Protein AF-A0A923E1X0-F1 (afdb_monomer)

pLDDT: mean 88.67, std 15.96, range [41.25, 98.69]

Nearest PDB structures (foldseek):
  1swg-assembly3_D  TM=3.784E-01  e=3.548E+00  Streptomyces avidinii
  4uv2-assembly2_P  TM=3.793E-01  e=5.140E+00  Escherichia coli str. K-12 substr. MC4100
  1mm5-assembly1_A  TM=3.304E-01  e=9.200E+00  Escherichia coli

Sequence (147 aa):
MKKITLTLVGLLFSLGFAFAQNDVISIDLKGTKYTVSKKIPKEIIGEYLYEKKGEPKVVLNADGTGSFQPHMVPPISIKYWIDCDAKGVIRKTEGINGRYQYTLLIQYLDGKNGNYPVNSYDLMGVTVITDEGWAVIYGERYKALNK

Foldseek 3Di:
DDDDDDDDDDDDPPPPPPPPPPQWDWDDAPNDTFTWGLQDDPQPAAKWAFQVPHPPIWGAHSRQWIWGDDPPRPIWIKGKTWGDDPNRHGDWADDPPRKIKIKMKMATCDDPPNPRDHRHIDIWIWIDPPVVQWTDTPNGTTDGGDD

Solvent-accessible surface area (backbone atoms only — not comparable to full-atom values): 8546 Å² total; per-residue (Å²): 142,84,85,84,84,85,80,83,80,83,80,84,81,76,79,73,76,75,73,72,73,74,58,53,48,76,47,77,54,96,88,44,78,43,39,27,23,57,82,61,63,72,80,71,46,45,63,19,18,25,80,71,74,38,78,46,35,37,36,37,44,78,86,28,39,36,30,48,28,52,82,100,45,76,72,30,43,29,39,41,32,35,36,23,47,100,86,54,52,70,52,67,51,80,55,72,84,74,18,34,30,40,46,29,45,35,30,29,69,41,59,63,90,74,84,40,46,56,76,40,70,50,80,45,54,39,38,36,36,61,83,79,37,34,32,32,36,89,87,46,19,36,24,76,46,88,128

Structure (mmCIF, N/CA/C/O backbone):
data_AF-A0A923E1X0-F1
#
_entry.id   AF-A0A923E1X0-F1
#
loop_
_atom_site.group_PDB
_atom_site.id
_atom_site.type_symbol
_atom_site.label_atom_id
_atom_site.label_alt_id
_atom_site.label_comp_id
_atom_site.label_asym_id
_atom_site.label_entity_id
_atom_site.label_seq_id
_atom_site.pdbx_PDB_ins_code
_atom_site.Cartn_x
_atom_site.Cartn_y
_atom_site.Cartn_z
_atom_site.occupancy
_atom_site.B_iso_or_equiv
_atom_site.auth_seq_id
_atom_site.auth_comp_id
_atom_site.auth_asym_id
_atom_site.auth_atom_id
_atom_site.pdbx_PDB_model_num
ATOM 1 N N . MET A 1 1 ? 25.859 -44.991 58.698 1.00 45.12 1 MET A N 1
ATOM 2 C CA . MET A 1 1 ? 26.146 -44.441 57.353 1.00 45.12 1 MET A CA 1
ATOM 3 C C . MET A 1 1 ? 24.839 -44.265 56.603 1.00 45.12 1 MET A C 1
ATOM 5 O O . MET A 1 1 ? 24.140 -45.255 56.451 1.00 45.12 1 MET A O 1
ATOM 9 N N . LYS A 1 2 ? 24.517 -43.040 56.175 1.00 41.25 2 LYS A N 1
ATOM 10 C CA . LYS A 1 2 ? 23.736 -42.705 54.966 1.00 41.25 2 LYS A CA 1
ATOM 11 C C . LYS A 1 2 ? 23.645 -41.177 54.905 1.00 41.25 2 LYS A C 1
ATOM 13 O O . LYS A 1 2 ? 22.925 -40.564 55.681 1.00 41.25 2 LYS A O 1
ATOM 18 N N . LYS A 1 3 ? 24.472 -40.570 54.052 1.00 46.22 3 LYS A N 1
ATOM 19 C CA . LYS A 1 3 ? 24.396 -39.142 53.730 1.00 46.22 3 LYS A CA 1
ATOM 20 C C . LYS A 1 3 ? 23.314 -38.997 52.662 1.00 46.22 3 LYS A C 1
ATOM 22 O O . LYS A 1 3 ? 23.421 -39.633 51.618 1.00 46.22 3 LYS A O 1
ATOM 27 N N . ILE A 1 4 ? 22.271 -38.223 52.942 1.00 54.34 4 ILE A N 1
ATOM 28 C CA . ILE A 1 4 ? 21.284 -37.827 51.935 1.00 54.34 4 ILE A CA 1
ATOM 29 C C . ILE A 1 4 ? 21.823 -36.544 51.312 1.00 54.34 4 ILE A C 1
ATOM 31 O O . ILE A 1 4 ? 21.800 -35.484 51.930 1.00 54.34 4 ILE A O 1
ATOM 35 N N . THR A 1 5 ? 22.390 -36.666 50.118 1.00 55.62 5 THR A N 1
ATOM 36 C CA . THR A 1 5 ? 22.821 -35.522 49.316 1.00 55.62 5 THR A CA 1
ATOM 37 C C . THR A 1 5 ? 21.584 -34.967 48.616 1.00 55.62 5 THR A C 1
ATOM 39 O O . THR A 1 5 ? 21.047 -35.615 47.721 1.00 55.62 5 THR A O 1
ATOM 42 N N . LEU A 1 6 ? 21.102 -33.799 49.042 1.00 50.78 6 LEU A N 1
ATOM 43 C CA . LEU A 1 6 ? 20.024 -33.088 48.358 1.00 50.78 6 LEU A CA 1
ATOM 44 C C . LEU A 1 6 ? 20.655 -32.093 47.374 1.00 50.78 6 LEU A C 1
ATOM 46 O O . LEU A 1 6 ? 21.119 -31.025 47.767 1.00 50.78 6 LEU A O 1
ATOM 50 N N . THR A 1 7 ? 20.721 -32.459 46.097 1.00 55.84 7 THR A N 1
ATOM 51 C CA . THR A 1 7 ? 21.104 -31.543 45.016 1.00 55.84 7 THR A CA 1
ATOM 52 C C . THR A 1 7 ? 19.824 -30.963 44.425 1.00 55.84 7 THR A C 1
ATOM 54 O O . THR A 1 7 ? 19.129 -31.652 43.682 1.00 55.84 7 THR A O 1
ATOM 57 N N . LEU A 1 8 ? 19.483 -29.716 44.763 1.00 52.47 8 LEU A N 1
ATOM 58 C CA . LEU A 1 8 ? 18.392 -29.004 44.097 1.00 52.47 8 LEU A CA 1
ATOM 59 C C . LEU A 1 8 ? 18.962 -28.246 42.892 1.00 52.47 8 LEU A C 1
ATOM 61 O O . LEU A 1 8 ? 19.699 -27.272 43.032 1.00 52.47 8 LEU A O 1
ATOM 65 N N . VAL A 1 9 ? 18.644 -28.769 41.710 1.00 57.62 9 VAL A N 1
ATOM 66 C CA . VAL A 1 9 ? 18.931 -28.193 40.395 1.00 57.62 9 VAL A CA 1
ATOM 67 C C . VAL A 1 9 ? 18.147 -26.891 40.231 1.00 57.62 9 VAL A C 1
ATOM 69 O O . VAL A 1 9 ? 16.965 -26.818 40.564 1.00 57.62 9 VAL A O 1
ATOM 72 N N . GLY A 1 10 ? 18.834 -25.858 39.743 1.00 61.22 10 GLY A N 1
ATOM 73 C CA . GLY A 1 10 ? 18.289 -24.523 39.545 1.00 61.22 10 GLY A CA 1
ATOM 74 C C . GLY A 1 10 ? 17.245 -24.441 38.433 1.00 61.22 10 GLY A C 1
ATOM 75 O O . GLY A 1 10 ? 17.301 -25.161 37.439 1.00 61.22 10 GLY A O 1
ATOM 76 N N . LEU A 1 11 ? 16.332 -23.485 38.586 1.00 52.72 11 LEU A N 1
ATOM 77 C CA . LEU A 1 11 ? 15.470 -23.011 37.513 1.00 52.72 11 LEU A CA 1
ATOM 78 C C . LEU A 1 11 ? 15.538 -21.480 37.496 1.00 52.72 11 LEU A C 1
ATOM 80 O O . LEU A 1 11 ? 14.732 -20.783 38.107 1.00 52.72 11 LEU A O 1
ATOM 84 N N . LEU A 1 12 ? 16.569 -20.954 36.834 1.00 55.47 12 LEU A N 1
ATOM 85 C CA . LEU A 1 12 ? 16.606 -19.553 36.429 1.00 55.47 12 LEU A C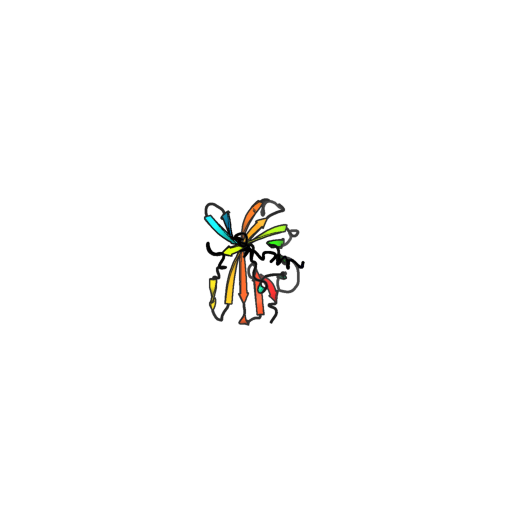A 1
ATOM 86 C C . LEU A 1 12 ? 15.552 -19.378 35.332 1.00 55.47 12 LEU A C 1
ATOM 88 O O . LEU A 1 12 ? 15.784 -19.730 34.178 1.00 55.47 12 LEU A O 1
ATOM 92 N N . PHE A 1 13 ? 14.383 -18.859 35.704 1.00 58.91 13 PHE A N 1
ATOM 93 C CA . PHE A 1 13 ? 13.418 -18.306 34.759 1.00 58.91 13 PHE A CA 1
ATOM 94 C C . PHE A 1 13 ? 14.046 -17.065 34.113 1.00 58.91 13 PHE A C 1
ATOM 96 O O . PHE A 1 13 ? 13.896 -15.942 34.593 1.00 58.91 13 PHE A O 1
ATOM 103 N N . SER A 1 14 ? 14.778 -17.253 33.018 1.00 58.16 14 SER A N 1
ATOM 104 C CA . SER A 1 14 ? 15.043 -16.167 32.085 1.00 58.16 14 SER A CA 1
ATOM 105 C C . SER A 1 14 ? 13.727 -15.846 31.379 1.00 58.16 14 SER A C 1
ATOM 107 O O . SER A 1 14 ? 13.356 -16.464 30.383 1.00 58.16 14 SER A O 1
ATOM 109 N N . LEU A 1 15 ? 12.993 -14.867 31.914 1.00 57.22 15 LEU A N 1
ATOM 110 C CA . LEU A 1 15 ? 11.982 -14.136 31.157 1.00 57.22 15 LEU A CA 1
ATOM 111 C C . LEU A 1 15 ? 12.710 -13.411 30.021 1.00 57.22 15 LEU A C 1
ATOM 113 O O . LEU A 1 15 ? 13.118 -12.258 30.144 1.00 57.22 15 LEU A O 1
ATOM 117 N N . GLY A 1 16 ? 12.931 -14.127 28.921 1.00 55.91 16 GLY A N 1
ATOM 118 C CA . GLY A 1 16 ? 13.308 -13.530 27.657 1.00 55.91 16 GLY A CA 1
ATOM 119 C C . GLY A 1 16 ? 12.136 -12.686 27.189 1.00 55.91 16 GLY A C 1
ATOM 120 O O . GLY A 1 16 ? 11.245 -13.185 26.507 1.00 55.91 16 GLY A O 1
ATOM 121 N N . PHE A 1 17 ? 12.117 -11.407 27.563 1.00 52.69 17 PHE A N 1
ATOM 122 C CA . PHE A 1 17 ? 11.366 -10.423 26.804 1.00 52.69 17 PHE A CA 1
ATOM 123 C C . PHE A 1 17 ? 12.003 -10.407 25.418 1.00 52.69 17 PHE A C 1
ATOM 125 O O . PHE A 1 17 ? 13.04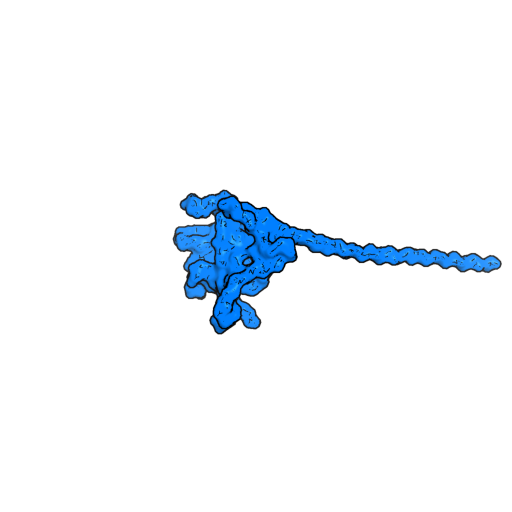1 -9.784 25.199 1.00 52.69 17 PHE A O 1
ATOM 132 N N . ALA A 1 18 ? 11.418 -11.165 24.492 1.00 51.59 18 ALA A N 1
ATOM 133 C CA . ALA A 1 18 ? 11.655 -10.955 23.083 1.00 51.59 18 ALA A CA 1
ATOM 134 C C . ALA A 1 18 ? 11.193 -9.522 22.812 1.00 51.59 18 ALA A C 1
ATOM 136 O O . ALA A 1 18 ? 9.998 -9.257 22.685 1.00 51.59 18 ALA A O 1
ATOM 137 N N . PHE A 1 19 ? 12.134 -8.579 22.813 1.00 46.19 19 PHE A N 1
ATOM 138 C CA . PHE A 1 19 ? 11.913 -7.280 22.211 1.00 46.19 19 PHE A CA 1
ATOM 139 C C . PHE A 1 19 ? 11.560 -7.585 20.763 1.00 46.19 19 PHE A C 1
ATOM 141 O O . PHE A 1 19 ? 12.435 -7.936 19.972 1.00 46.19 19 PHE A O 1
ATOM 148 N N . ALA A 1 20 ? 10.262 -7.560 20.449 1.00 51.12 20 ALA A N 1
ATOM 149 C CA . ALA A 1 20 ? 9.799 -7.591 19.079 1.00 51.12 20 ALA A CA 1
ATOM 150 C C . ALA A 1 20 ? 10.612 -6.524 18.350 1.00 51.12 20 ALA A C 1
ATOM 152 O O . ALA A 1 20 ? 10.575 -5.350 18.729 1.00 51.12 20 ALA A O 1
ATOM 153 N N . GLN A 1 21 ? 11.426 -6.965 17.392 1.00 55.47 21 GLN A N 1
ATOM 154 C CA . GLN A 1 21 ? 12.196 -6.088 16.531 1.00 55.47 21 GLN A CA 1
ATOM 155 C C . GLN A 1 21 ? 11.227 -5.013 16.048 1.00 55.47 21 GLN A C 1
ATOM 157 O O . GLN A 1 21 ? 10.157 -5.346 15.542 1.00 55.47 21 GLN A O 1
ATOM 162 N N . ASN A 1 22 ? 11.520 -3.742 16.337 1.00 61.25 22 ASN A N 1
ATOM 163 C CA . ASN A 1 22 ? 10.622 -2.656 15.970 1.00 61.25 22 ASN A CA 1
ATOM 164 C C . ASN A 1 22 ? 10.440 -2.717 14.449 1.00 61.25 22 ASN A C 1
ATOM 166 O O . ASN A 1 22 ? 11.309 -2.279 13.702 1.00 61.25 22 ASN A O 1
ATOM 170 N N . ASP A 1 23 ? 9.307 -3.256 13.992 1.00 81.44 23 ASP A N 1
ATOM 171 C CA . ASP A 1 23 ? 8.922 -3.327 12.577 1.00 81.44 23 ASP A CA 1
ATOM 172 C C . ASP A 1 23 ? 8.639 -1.935 11.992 1.00 81.44 23 ASP A C 1
ATOM 174 O O . ASP A 1 23 ? 8.045 -1.835 10.923 1.00 81.44 23 ASP A O 1
ATOM 178 N N . VAL A 1 24 ? 8.990 -0.872 12.720 1.00 94.12 24 VAL A N 1
ATOM 179 C CA . VAL A 1 24 ? 8.778 0.532 12.398 1.00 94.12 24 VAL A CA 1
ATOM 180 C C . VAL A 1 24 ? 10.087 1.107 11.883 1.00 94.12 24 VAL A C 1
ATOM 182 O O . VAL A 1 24 ? 11.094 1.122 12.591 1.00 94.12 24 VAL A O 1
ATOM 185 N N . ILE A 1 25 ? 10.064 1.597 10.650 1.00 95.25 25 ILE A N 1
ATOM 186 C CA . ILE 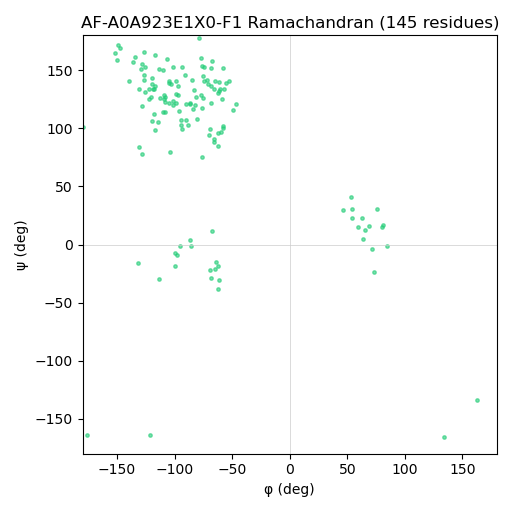A 1 25 ? 11.203 2.245 9.999 1.00 95.25 25 ILE A CA 1
ATOM 187 C C . ILE A 1 25 ? 10.794 3.618 9.469 1.00 95.25 25 ILE A C 1
ATOM 189 O O . ILE A 1 25 ? 9.610 3.931 9.359 1.00 95.25 25 ILE A O 1
ATOM 193 N N . SER A 1 26 ? 11.783 4.440 9.124 1.00 95.56 26 SER A N 1
ATOM 194 C CA . SER A 1 26 ? 11.570 5.725 8.460 1.00 95.56 26 SER A CA 1
ATOM 195 C C . SER A 1 26 ? 12.054 5.634 7.016 1.00 95.56 26 SER A C 1
ATOM 197 O O . SER A 1 26 ? 13.199 5.251 6.786 1.00 95.56 26 SER A O 1
ATOM 199 N N . ILE A 1 27 ? 11.215 6.028 6.060 1.00 95.19 27 ILE A N 1
ATOM 200 C CA . ILE A 1 27 ? 11.574 6.136 4.639 1.00 95.19 27 ILE A CA 1
ATOM 201 C C . ILE A 1 27 ? 11.408 7.591 4.197 1.00 95.19 27 ILE A C 1
ATOM 203 O O . ILE A 1 27 ? 10.409 8.229 4.522 1.00 95.19 27 ILE A O 1
ATOM 207 N N . ASP A 1 28 ? 12.400 8.124 3.485 1.00 93.69 28 ASP A N 1
ATOM 208 C CA . ASP A 1 28 ? 12.316 9.450 2.870 1.00 93.69 28 ASP A CA 1
ATOM 209 C C . ASP A 1 28 ? 11.677 9.342 1.484 1.00 93.69 28 ASP A C 1
ATOM 211 O O . ASP A 1 28 ? 12.168 8.620 0.613 1.00 93.69 28 ASP A O 1
ATOM 215 N N . LEU A 1 29 ? 10.576 10.062 1.290 1.00 92.31 29 LEU A N 1
ATOM 216 C CA . LEU A 1 29 ? 9.935 10.246 -0.000 1.00 92.31 29 LEU A CA 1
ATOM 217 C C . LEU A 1 29 ? 9.933 11.739 -0.320 1.00 92.31 29 LEU A C 1
ATOM 219 O O . LEU A 1 29 ? 9.153 12.506 0.245 1.00 92.31 29 LEU A O 1
ATOM 223 N N . LYS A 1 30 ? 10.796 12.141 -1.258 1.00 88.44 30 LYS A N 1
ATOM 224 C CA . LYS A 1 30 ? 10.874 13.517 -1.779 1.00 88.44 30 LYS A CA 1
ATOM 225 C C . LYS A 1 30 ? 11.022 14.565 -0.656 1.00 88.44 30 LYS A C 1
ATOM 227 O O . LYS A 1 30 ? 10.390 15.617 -0.706 1.00 88.44 30 LYS A O 1
ATOM 232 N N . GLY A 1 31 ? 11.830 14.271 0.366 1.00 90.19 31 GLY A N 1
ATOM 233 C CA . GLY A 1 31 ? 12.081 15.159 1.507 1.00 90.19 31 GLY A CA 1
ATOM 234 C C . GLY A 1 31 ? 11.052 15.066 2.637 1.00 90.19 31 GLY A C 1
ATOM 235 O O . GLY A 1 31 ? 11.198 15.746 3.652 1.00 90.19 31 GLY A O 1
ATOM 236 N N . THR A 1 32 ? 10.023 14.225 2.498 1.00 92.88 32 THR A N 1
ATOM 237 C CA . THR A 1 32 ? 9.082 13.913 3.580 1.00 92.88 32 THR A CA 1
ATOM 238 C C . THR A 1 32 ? 9.435 12.563 4.191 1.00 92.88 32 THR A C 1
ATOM 240 O O . THR A 1 32 ? 9.482 11.548 3.496 1.00 92.88 32 THR A O 1
ATOM 243 N N . LYS A 1 33 ? 9.665 12.533 5.507 1.00 94.94 33 LYS A N 1
ATOM 244 C CA . LYS A 1 33 ? 9.919 11.290 6.246 1.00 94.94 33 LYS A CA 1
ATOM 245 C C . LYS A 1 33 ? 8.60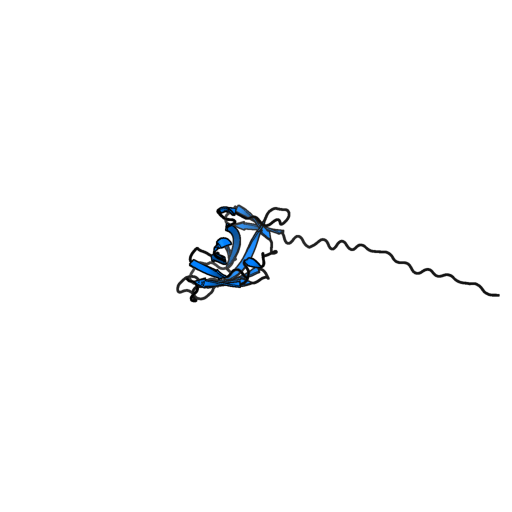9 10.615 6.630 1.00 94.94 33 LYS A C 1
ATOM 247 O O . LYS A 1 33 ? 7.859 11.137 7.452 1.00 94.94 33 LYS A O 1
ATOM 252 N N . TYR A 1 34 ? 8.384 9.425 6.094 1.00 95.81 34 TYR A N 1
ATOM 253 C CA . TYR A 1 34 ? 7.271 8.556 6.454 1.00 95.81 34 TYR A CA 1
ATOM 254 C C . TYR A 1 34 ? 7.727 7.526 7.478 1.00 95.81 34 TYR A C 1
ATOM 256 O O . TYR A 1 34 ? 8.726 6.837 7.276 1.00 95.81 34 TYR A O 1
ATOM 264 N N . THR A 1 35 ? 6.986 7.418 8.577 1.00 97.50 35 THR A N 1
ATOM 265 C CA . THR A 1 35 ? 7.137 6.327 9.544 1.00 97.50 35 THR A CA 1
ATOM 266 C C . THR A 1 35 ? 6.215 5.197 9.120 1.00 97.50 35 THR A C 1
ATOM 268 O O . THR A 1 35 ? 5.014 5.403 8.976 1.00 97.50 35 THR A O 1
ATOM 271 N N . VAL A 1 36 ? 6.778 4.025 8.858 1.00 97.62 36 VAL A N 1
ATOM 272 C CA . VAL A 1 36 ? 6.045 2.925 8.229 1.00 97.62 36 VAL A CA 1
ATOM 273 C C . VAL A 1 36 ? 6.340 1.597 8.903 1.00 97.62 36 VAL A C 1
ATOM 275 O O . VAL A 1 36 ? 7.400 1.424 9.508 1.00 97.62 36 VAL A O 1
ATOM 278 N N . SER A 1 37 ? 5.426 0.640 8.751 1.00 96.69 37 SER A N 1
ATOM 279 C CA . SER A 1 37 ? 5.567 -0.708 9.285 1.00 96.69 37 SER A CA 1
ATOM 280 C C . SER A 1 37 ? 5.345 -1.812 8.256 1.00 96.69 37 SER A C 1
ATOM 282 O O . SER A 1 37 ? 4.644 -1.633 7.263 1.00 96.69 37 SER A O 1
ATOM 284 N N . LYS A 1 38 ? 5.929 -2.987 8.516 1.00 94.50 38 LYS A N 1
ATOM 285 C CA . LYS A 1 38 ? 5.627 -4.239 7.798 1.00 94.50 38 LYS A CA 1
ATOM 286 C C . LYS A 1 38 ? 4.432 -5.007 8.374 1.00 94.50 38 LYS A C 1
ATOM 288 O O . LYS A 1 38 ? 4.073 -6.057 7.852 1.00 94.50 38 LYS A O 1
ATOM 293 N N . LYS A 1 39 ? 3.805 -4.513 9.445 1.00 94.12 39 LYS A N 1
ATOM 294 C CA . LYS A 1 39 ? 2.608 -5.123 10.045 1.00 94.12 39 LYS A CA 1
ATOM 295 C C . LYS A 1 39 ? 1.372 -4.821 9.195 1.00 94.12 39 LYS A C 1
ATOM 297 O O . LYS A 1 39 ? 0.580 -3.948 9.536 1.00 94.12 39 LYS A O 1
ATOM 302 N N . ILE A 1 40 ? 1.231 -5.508 8.062 1.00 95.88 40 ILE A N 1
ATOM 303 C CA . ILE A 1 40 ? 0.154 -5.235 7.107 1.00 95.88 40 ILE A CA 1
ATOM 304 C C . ILE A 1 40 ? -1.182 -5.825 7.606 1.00 95.88 40 ILE A C 1
ATOM 306 O O . ILE A 1 40 ? -1.234 -7.015 7.934 1.00 95.88 40 ILE A O 1
ATOM 310 N N . PRO A 1 41 ? -2.274 -5.039 7.650 1.00 96.06 41 PRO A N 1
ATOM 311 C CA . PRO A 1 41 ? -3.598 -5.538 8.001 1.00 96.06 41 PRO A CA 1
ATOM 312 C C . PRO A 1 41 ? -4.078 -6.611 7.018 1.00 96.06 41 PRO A C 1
ATOM 314 O O . PRO A 1 41 ? -4.017 -6.437 5.799 1.00 96.06 41 PRO A O 1
ATOM 317 N N . LYS A 1 42 ? -4.574 -7.737 7.539 1.00 96.19 42 LYS A N 1
ATOM 318 C CA . LYS A 1 42 ? -4.984 -8.890 6.717 1.00 96.19 42 LYS A CA 1
ATOM 319 C C . LYS A 1 42 ? -6.113 -8.541 5.749 1.00 96.19 42 LYS A C 1
ATOM 321 O O . LYS A 1 42 ? -6.187 -9.111 4.664 1.00 96.19 42 LYS A O 1
ATOM 326 N N . GLU A 1 43 ? -6.979 -7.604 6.121 1.00 96.50 43 GLU A N 1
ATOM 327 C CA . GLU A 1 43 ? -8.128 -7.192 5.324 1.00 96.50 43 GLU A CA 1
ATOM 328 C C . GLU A 1 43 ? -7.745 -6.522 4.002 1.00 96.50 43 GLU A C 1
ATOM 330 O O . GLU A 1 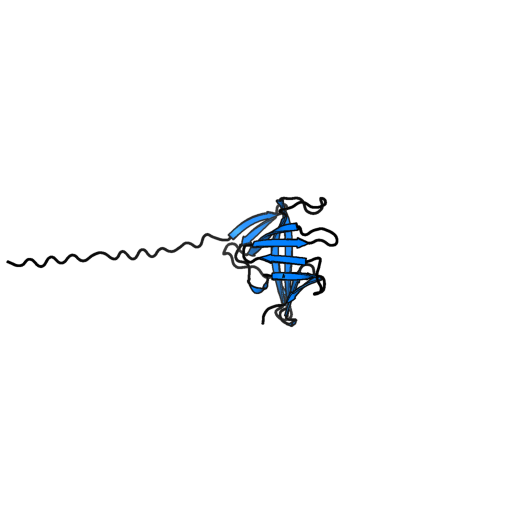43 ? -8.559 -6.548 3.082 1.00 96.50 43 GLU A O 1
ATOM 335 N N . ILE A 1 44 ? -6.521 -5.994 3.857 1.00 97.44 44 ILE A N 1
ATOM 336 C CA . ILE A 1 44 ? -6.048 -5.407 2.593 1.00 97.44 44 ILE A CA 1
ATOM 337 C C . ILE A 1 44 ? -5.150 -6.331 1.770 1.00 97.44 44 ILE A C 1
ATOM 339 O O . ILE A 1 44 ? -4.855 -6.012 0.621 1.00 97.44 44 ILE A O 1
ATOM 343 N N . ILE A 1 45 ? -4.764 -7.487 2.308 1.00 98.31 45 ILE A N 1
ATOM 344 C CA . ILE A 1 45 ? -3.997 -8.497 1.573 1.00 98.31 45 ILE A CA 1
ATOM 345 C C . ILE A 1 45 ? -4.881 -9.158 0.515 1.00 98.31 45 ILE A C 1
ATOM 347 O O . ILE A 1 45 ? -6.045 -9.484 0.778 1.00 98.31 45 ILE A O 1
ATOM 351 N N . GLY A 1 46 ? -4.316 -9.369 -0.673 1.00 98.19 46 GLY A N 1
ATOM 352 C CA . GLY A 1 46 ? -4.931 -10.100 -1.776 1.00 98.19 46 GLY A CA 1
ATOM 353 C C . GLY A 1 46 ? -4.803 -9.405 -3.128 1.00 98.19 46 GLY A C 1
ATOM 354 O O . GLY A 1 46 ? -4.004 -8.486 -3.317 1.00 98.19 46 GLY A O 1
ATOM 355 N N . GLU A 1 47 ? -5.598 -9.887 -4.077 1.00 98.50 47 GLU A N 1
ATOM 356 C CA . GLU A 1 47 ? -5.624 -9.431 -5.464 1.00 98.50 47 GLU A CA 1
ATOM 357 C C . GLU A 1 47 ? -6.778 -8.444 -5.693 1.00 98.50 47 GLU A C 1
ATOM 359 O O . GLU A 1 47 ? -7.925 -8.712 -5.337 1.00 98.50 47 GLU A O 1
ATOM 364 N N . TYR A 1 48 ? -6.459 -7.295 -6.286 1.00 98.69 48 TYR A N 1
ATOM 365 C CA . TYR A 1 48 ? -7.382 -6.220 -6.628 1.00 98.69 48 TYR A CA 1
ATOM 366 C C . TYR A 1 48 ? -7.529 -6.156 -8.145 1.00 98.69 48 TYR A C 1
ATOM 368 O O . TYR A 1 48 ? -6.576 -5.810 -8.848 1.00 98.69 48 TYR A O 1
ATOM 376 N N . LEU A 1 49 ? -8.724 -6.462 -8.643 1.00 98.62 49 LEU A N 1
ATOM 377 C CA . LEU A 1 49 ? -9.017 -6.560 -10.072 1.00 98.62 49 LEU A CA 1
ATOM 378 C C . LEU A 1 49 ? -9.629 -5.265 -10.602 1.00 98.62 49 LEU A C 1
ATOM 380 O O . LEU A 1 49 ? -10.540 -4.713 -9.975 1.00 98.62 49 LEU A O 1
ATOM 384 N N . TYR A 1 50 ? -9.183 -4.813 -11.774 1.00 98.31 50 TYR A N 1
ATOM 385 C CA . TYR A 1 50 ? -9.797 -3.687 -12.475 1.00 98.31 50 TYR A CA 1
ATOM 386 C C . TYR A 1 50 ? -11.266 -3.984 -12.765 1.00 98.31 50 TYR A C 1
ATOM 388 O O . TYR A 1 50 ? -11.597 -5.042 -13.311 1.00 98.31 50 TYR A O 1
ATOM 396 N N . GLU A 1 51 ? -12.147 -3.089 -12.317 1.00 96.75 51 GLU A N 1
ATOM 397 C CA . GLU A 1 51 ? -13.606 -3.209 -12.424 1.00 96.75 51 GLU A CA 1
ATOM 398 C C . GLU A 1 51 ? -14.163 -4.588 -12.023 1.00 96.75 51 GLU A C 1
ATOM 400 O O . GLU A 1 51 ? -15.191 -5.025 -12.542 1.00 96.75 51 GLU A O 1
ATOM 405 N N . LYS A 1 52 ? -13.491 -5.291 -11.096 1.00 96.44 52 LYS A N 1
ATOM 406 C CA . LYS A 1 52 ? -13.855 -6.649 -10.638 1.00 96.44 52 LYS A CA 1
ATOM 407 C C . LYS A 1 52 ? -13.736 -7.737 -11.724 1.00 96.44 52 LYS A C 1
ATOM 409 O O . LYS A 1 52 ? -14.236 -8.839 -11.521 1.00 96.44 52 LYS A O 1
ATOM 414 N N . LYS A 1 53 ? -13.104 -7.446 -12.868 1.00 94.44 53 LYS A N 1
ATOM 415 C CA . LYS A 1 53 ? -13.087 -8.320 -14.057 1.00 94.44 53 LYS A CA 1
ATOM 416 C C . LYS A 1 53 ? -11.716 -8.899 -14.395 1.00 94.44 53 LYS A C 1
ATOM 418 O O . LYS A 1 53 ? -11.663 -9.992 -14.948 1.00 94.44 53 LYS A O 1
ATOM 423 N N . GLY A 1 54 ? -10.618 -8.206 -14.088 1.00 94.19 54 GLY A N 1
ATOM 424 C CA . GLY A 1 54 ? -9.284 -8.709 -14.424 1.00 94.19 54 GLY A CA 1
ATOM 425 C C . GLY A 1 54 ? -8.187 -7.652 -14.390 1.00 94.19 54 GLY A C 1
ATOM 426 O O . GLY A 1 54 ? -8.076 -6.885 -13.433 1.00 94.19 54 GLY A O 1
ATOM 427 N N . GLU A 1 55 ? -7.350 -7.652 -15.425 1.00 96.12 55 GLU A N 1
ATOM 428 C CA . GLU A 1 55 ? -6.253 -6.700 -15.585 1.00 96.12 55 GLU A CA 1
ATOM 429 C C . GLU A 1 55 ? -6.741 -5.297 -16.009 1.00 96.12 55 GLU A C 1
ATOM 431 O O . GLU A 1 55 ? -7.771 -5.183 -16.676 1.00 96.12 55 GLU A O 1
ATOM 436 N N . PRO A 1 56 ? -5.994 -4.232 -15.663 1.00 96.62 56 PRO A N 1
ATOM 437 C CA . PRO A 1 56 ? -4.784 -4.264 -14.845 1.00 96.62 56 PRO A CA 1
ATOM 438 C C . PRO A 1 56 ? -5.068 -4.491 -13.356 1.00 96.62 56 PRO A C 1
ATOM 440 O O . PRO A 1 56 ? -5.984 -3.911 -12.781 1.00 96.62 56 PRO A O 1
ATOM 443 N N . LYS A 1 57 ? -4.236 -5.283 -12.686 1.00 97.88 57 LYS A N 1
ATOM 444 C CA . LYS A 1 57 ? -4.455 -5.641 -11.276 1.00 97.88 57 LYS A CA 1
ATOM 445 C C . LYS A 1 57 ? -3.360 -5.153 -10.333 1.00 97.88 57 LYS A C 1
ATOM 447 O O . LYS A 1 57 ? -2.261 -4.788 -10.747 1.00 97.88 57 LYS A O 1
ATOM 452 N N . VAL A 1 58 ? -3.676 -5.146 -9.042 1.00 98.62 58 VAL A N 1
ATOM 453 C CA . VAL A 1 58 ? -2.704 -4.968 -7.954 1.00 98.62 58 VAL A CA 1
ATOM 454 C C . VAL A 1 58 ? -2.733 -6.208 -7.073 1.00 98.62 58 VAL A C 1
ATOM 456 O O . VAL A 1 58 ? -3.803 -6.720 -6.766 1.00 98.62 58 VAL A O 1
ATOM 459 N N . VAL A 1 59 ? -1.568 -6.688 -6.657 1.00 98.69 59 VAL A N 1
ATOM 460 C CA . VAL A 1 59 ? -1.436 -7.802 -5.712 1.00 98.69 59 VAL A CA 1
ATOM 461 C C . VAL A 1 59 ? -0.669 -7.300 -4.503 1.00 98.69 59 VAL A C 1
ATOM 463 O O . VAL A 1 59 ? 0.421 -6.755 -4.663 1.00 98.69 59 VAL A O 1
ATOM 466 N N . LEU A 1 60 ? -1.230 -7.491 -3.311 1.00 98.69 60 LEU A N 1
ATOM 467 C CA . LEU A 1 60 ? -0.599 -7.180 -2.030 1.00 98.69 60 LEU A CA 1
ATOM 468 C C . LEU A 1 60 ? -0.443 -8.473 -1.225 1.00 98.69 60 LEU A C 1
ATOM 470 O O . LEU A 1 60 ? -1.443 -9.049 -0.796 1.00 98.69 60 LEU A O 1
ATOM 474 N N . ASN A 1 61 ? 0.792 -8.931 -1.010 1.00 98.38 61 ASN A N 1
ATOM 475 C CA . ASN A 1 61 ? 1.099 -10.126 -0.217 1.00 98.38 61 ASN A CA 1
ATOM 476 C C . ASN A 1 61 ? 1.405 -9.762 1.238 1.00 98.38 61 ASN A C 1
ATOM 478 O O . ASN A 1 61 ? 1.913 -8.680 1.524 1.00 98.38 61 ASN A O 1
ATOM 482 N N . ALA A 1 62 ? 1.150 -10.685 2.166 1.00 96.81 62 ALA A N 1
ATOM 483 C CA . ALA A 1 62 ? 1.300 -10.449 3.605 1.00 96.81 62 ALA A CA 1
ATOM 484 C C . ALA A 1 62 ? 2.735 -10.112 4.062 1.00 96.81 62 ALA A C 1
ATOM 486 O O . ALA A 1 62 ? 2.914 -9.566 5.146 1.00 96.81 62 ALA A O 1
ATOM 487 N N . ASP A 1 63 ? 3.749 -10.423 3.254 1.00 96.19 63 ASP A N 1
ATOM 488 C CA . ASP A 1 63 ? 5.166 -10.176 3.545 1.00 96.19 63 ASP A CA 1
ATOM 489 C C . ASP A 1 63 ? 5.655 -8.773 3.128 1.00 96.19 63 ASP A C 1
ATOM 491 O O . ASP A 1 63 ? 6.842 -8.461 3.262 1.00 96.19 63 ASP A O 1
ATOM 495 N N . GLY A 1 64 ? 4.755 -7.919 2.628 1.00 97.19 64 GLY A N 1
ATOM 496 C CA . GLY A 1 64 ? 5.095 -6.588 2.123 1.00 97.19 64 GLY A CA 1
ATOM 497 C C . GLY A 1 64 ? 5.645 -6.596 0.694 1.00 97.19 64 GLY A C 1
ATOM 498 O O . GLY A 1 64 ? 6.264 -5.620 0.274 1.00 97.19 64 GLY A O 1
ATOM 499 N N . THR A 1 65 ? 5.453 -7.679 -0.065 1.00 98.44 65 THR A N 1
ATOM 500 C CA . THR A 1 65 ? 5.742 -7.745 -1.507 1.00 98.44 65 THR A CA 1
ATOM 501 C C . THR A 1 65 ? 4.465 -7.748 -2.335 1.00 98.44 65 THR A C 1
ATOM 503 O O . THR A 1 65 ? 3.384 -8.080 -1.852 1.00 98.44 65 THR A O 1
ATOM 506 N N . GLY A 1 66 ? 4.561 -7.401 -3.610 1.00 98.19 66 GLY A N 1
ATOM 507 C CA . GLY A 1 66 ? 3.392 -7.410 -4.470 1.00 98.19 66 GLY A CA 1
ATOM 508 C C . GLY A 1 66 ? 3.701 -7.076 -5.912 1.00 98.19 66 GLY A C 1
ATOM 509 O O . GLY A 1 66 ? 4.859 -7.055 -6.337 1.00 98.19 66 GLY A O 1
ATOM 510 N N . SER A 1 67 ? 2.645 -6.754 -6.648 1.00 98.06 67 SER A N 1
ATOM 511 C CA . SER A 1 67 ? 2.761 -6.211 -7.994 1.00 98.06 67 SER A CA 1
ATOM 512 C C . SER A 1 67 ? 1.757 -5.096 -8.229 1.00 98.06 67 SER A C 1
ATOM 514 O O . SER A 1 67 ? 0.596 -5.214 -7.838 1.00 98.06 67 SER A O 1
ATOM 516 N N . PHE A 1 68 ? 2.181 -4.058 -8.936 1.00 96.94 68 PHE A N 1
ATOM 517 C CA . PHE A 1 68 ? 1.325 -3.016 -9.480 1.00 96.94 68 PHE A CA 1
ATOM 518 C C . PHE A 1 68 ? 1.343 -3.106 -11.003 1.00 96.94 68 PHE A C 1
ATOM 520 O O . PHE A 1 68 ? 2.408 -3.103 -11.614 1.00 96.94 68 PHE A O 1
ATOM 527 N N . GLN A 1 69 ? 0.173 -3.192 -11.627 1.00 96.75 69 GLN A N 1
ATOM 528 C CA . GLN A 1 69 ? 0.054 -3.160 -13.078 1.00 96.75 69 GLN A CA 1
ATOM 529 C C . GLN A 1 69 ? -0.571 -1.827 -13.518 1.00 96.75 69 GLN A C 1
ATOM 531 O O . GLN A 1 69 ? -1.744 -1.566 -13.222 1.00 96.75 69 GLN A O 1
ATOM 536 N N . PRO A 1 70 ? 0.177 -0.969 -14.225 1.00 94.62 70 PRO A N 1
ATOM 537 C CA . PRO A 1 70 ? -0.404 0.134 -14.980 1.00 94.62 70 PRO A CA 1
ATOM 538 C C . PRO A 1 70 ? -1.222 -0.382 -16.170 1.00 94.62 70 PRO A C 1
ATOM 540 O O . PRO A 1 70 ? -0.992 -1.482 -16.671 1.00 94.62 70 PRO A O 1
ATOM 543 N N . HIS A 1 71 ? -2.152 0.432 -16.669 1.00 94.31 71 HIS A N 1
ATOM 544 C CA . HIS A 1 71 ? -2.880 0.118 -17.904 1.00 94.31 71 HIS A CA 1
ATOM 545 C C . HIS A 1 71 ? -1.913 -0.102 -19.070 1.00 94.31 71 HIS A C 1
ATOM 547 O O . HIS A 1 71 ? -0.999 0.696 -19.271 1.00 94.31 71 HIS A O 1
ATOM 553 N N . MET A 1 72 ? -2.131 -1.172 -19.844 1.00 92.44 72 MET A N 1
ATOM 554 C CA . MET A 1 72 ? -1.339 -1.527 -21.035 1.00 92.44 72 MET A CA 1
ATOM 555 C C . MET A 1 72 ? 0.165 -1.753 -20.787 1.00 92.44 72 MET A C 1
ATOM 557 O O . MET A 1 72 ? 0.949 -1.804 -21.734 1.00 92.44 72 MET A O 1
ATOM 561 N N . VAL A 1 73 ? 0.586 -1.911 -19.529 1.00 91.88 73 VAL A N 1
ATOM 562 C CA . VAL A 1 73 ? 1.977 -2.185 -19.147 1.00 91.88 73 VAL A CA 1
ATOM 563 C C . VAL A 1 73 ? 2.029 -3.527 -18.412 1.00 91.88 73 VAL A C 1
ATOM 565 O O . VAL A 1 73 ? 1.106 -3.849 -17.659 1.00 91.88 73 VAL A O 1
ATOM 568 N N . PRO A 1 74 ? 3.086 -4.341 -18.601 1.00 93.19 74 PRO A N 1
ATOM 569 C CA . PRO A 1 74 ? 3.262 -5.546 -17.803 1.00 93.19 74 PRO A CA 1
ATOM 570 C C . PRO A 1 74 ? 3.320 -5.228 -16.298 1.00 93.19 74 PRO A C 1
ATOM 572 O O . PRO A 1 74 ? 3.808 -4.157 -15.933 1.00 93.19 74 PRO A O 1
ATOM 575 N N . PRO A 1 75 ? 2.918 -6.161 -15.417 1.00 95.50 75 PRO A N 1
ATOM 576 C CA . PRO A 1 75 ? 3.040 -5.974 -13.976 1.00 95.50 75 PRO A CA 1
ATOM 577 C C . PRO A 1 75 ? 4.462 -5.587 -13.550 1.00 95.50 75 PRO A C 1
ATOM 579 O O . PRO A 1 75 ? 5.449 -6.103 -14.095 1.00 95.50 75 PRO A O 1
ATOM 582 N N . ILE A 1 76 ? 4.526 -4.679 -12.579 1.00 96.19 76 ILE A N 1
ATOM 583 C CA . ILE A 1 76 ? 5.734 -4.153 -11.946 1.00 96.19 76 ILE A CA 1
ATOM 584 C C . ILE A 1 76 ? 5.792 -4.698 -10.527 1.00 96.19 76 ILE A C 1
ATOM 586 O O . ILE A 1 76 ? 4.850 -4.534 -9.751 1.00 96.19 76 ILE A O 1
ATOM 590 N N . SER A 1 77 ? 6.894 -5.345 -10.179 1.00 97.75 77 SER A N 1
ATOM 591 C CA . SER A 1 77 ? 7.134 -5.867 -8.836 1.00 97.75 77 SER A CA 1
ATOM 592 C C . SER A 1 77 ? 7.319 -4.715 -7.852 1.00 97.75 77 SER A C 1
ATOM 594 O O . SER A 1 77 ? 8.043 -3.759 -8.140 1.00 97.75 77 SER A O 1
ATOM 596 N N . ILE A 1 78 ? 6.702 -4.811 -6.675 1.00 98.06 78 ILE A N 1
ATOM 597 C CA . ILE A 1 78 ? 6.804 -3.789 -5.628 1.00 98.06 78 ILE A CA 1
ATOM 598 C C 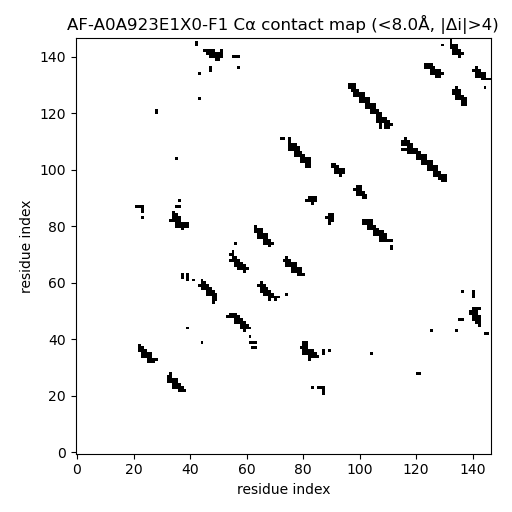. ILE A 1 78 ? 7.177 -4.393 -4.271 1.00 98.06 78 ILE A C 1
ATOM 600 O O . ILE A 1 78 ? 6.821 -5.530 -3.953 1.00 98.06 78 ILE A O 1
ATOM 604 N N . LYS A 1 79 ? 7.857 -3.594 -3.446 1.00 98.00 79 LYS A N 1
ATOM 605 C CA . LYS A 1 79 ? 7.818 -3.712 -1.979 1.00 98.00 79 LYS A CA 1
ATOM 606 C C . LYS A 1 79 ? 6.901 -2.640 -1.433 1.00 98.00 79 LYS A C 1
ATOM 608 O O . LYS A 1 79 ? 6.777 -1.581 -2.042 1.00 98.00 79 LYS A O 1
ATOM 613 N N . TYR A 1 80 ? 6.295 -2.886 -0.285 1.00 98.25 80 TYR A N 1
ATOM 614 C CA . TYR A 1 80 ? 5.470 -1.889 0.360 1.00 98.25 80 TYR A CA 1
ATOM 615 C C . TYR A 1 80 ? 5.459 -2.016 1.880 1.00 98.25 80 TYR A C 1
ATOM 617 O O . TYR A 1 80 ? 5.746 -3.065 2.461 1.00 98.25 80 TYR A O 1
ATOM 625 N N . TRP A 1 81 ? 5.111 -0.899 2.504 1.00 98.00 81 TRP A N 1
ATOM 626 C CA . TRP A 1 81 ? 4.909 -0.741 3.935 1.00 98.00 81 TRP A CA 1
ATOM 627 C C . TRP A 1 81 ? 3.625 0.045 4.171 1.00 98.00 81 TRP A C 1
ATOM 629 O O . TRP A 1 81 ? 3.147 0.739 3.274 1.00 98.00 81 TRP A O 1
ATOM 639 N N . ILE A 1 82 ? 3.084 -0.034 5.381 1.00 98.06 82 ILE A N 1
ATOM 640 C CA . ILE A 1 82 ? 1.906 0.735 5.781 1.00 98.06 82 ILE A CA 1
ATOM 641 C C . ILE A 1 82 ? 2.296 1.916 6.668 1.00 98.06 82 ILE A C 1
ATOM 643 O O . ILE A 1 82 ? 3.145 1.767 7.546 1.00 98.06 82 ILE A O 1
ATOM 647 N N . ASP A 1 83 ? 1.688 3.079 6.446 1.00 97.75 83 ASP A N 1
ATOM 648 C CA . ASP A 1 83 ? 1.892 4.258 7.289 1.00 97.75 83 ASP A CA 1
ATOM 649 C C . ASP A 1 83 ? 1.468 3.989 8.742 1.00 97.75 83 ASP A C 1
ATOM 651 O O . ASP A 1 83 ? 0.399 3.433 9.024 1.00 97.75 83 ASP A O 1
ATOM 655 N N . CYS A 1 84 ? 2.322 4.388 9.680 1.00 97.38 84 CYS A N 1
ATOM 656 C CA . CYS A 1 84 ? 2.082 4.235 11.106 1.00 97.38 84 CYS A CA 1
ATOM 657 C C . CYS A 1 84 ? 2.715 5.377 11.910 1.00 97.38 84 CYS A C 1
ATOM 659 O O . CYS A 1 84 ? 3.507 6.179 11.413 1.00 97.38 84 CYS A O 1
ATOM 661 N N . ASP A 1 85 ? 2.372 5.462 13.189 1.00 95.69 85 ASP A N 1
ATOM 662 C CA . ASP A 1 85 ? 3.088 6.323 14.123 1.00 95.69 85 ASP A CA 1
ATOM 663 C C . ASP A 1 85 ? 4.414 5.697 14.605 1.00 95.69 85 ASP A C 1
ATOM 665 O O . ASP A 1 85 ? 4.767 4.565 14.268 1.00 95.69 85 ASP A O 1
ATOM 669 N N . ALA A 1 86 ? 5.158 6.443 15.426 1.00 93.88 86 ALA A N 1
ATOM 670 C CA . ALA A 1 86 ? 6.439 6.004 15.985 1.00 93.88 86 ALA A CA 1
ATOM 671 C C . ALA A 1 86 ? 6.333 4.785 16.924 1.00 93.88 86 ALA A C 1
ATOM 673 O O . ALA A 1 86 ? 7.349 4.171 17.240 1.00 93.88 86 ALA A O 1
ATOM 674 N N . LYS A 1 87 ? 5.123 4.433 17.379 1.00 92.56 87 LYS A N 1
ATOM 675 C CA . LYS A 1 87 ? 4.845 3.240 18.193 1.00 92.56 87 LYS A CA 1
ATOM 676 C C . LYS A 1 87 ? 4.394 2.054 17.333 1.00 92.56 87 LYS A C 1
ATOM 678 O O . LYS A 1 87 ? 4.152 0.974 17.869 1.00 92.56 87 LYS A O 1
ATOM 683 N N . GLY A 1 88 ? 4.276 2.238 16.018 1.00 93.75 88 GLY A N 1
ATOM 684 C CA . GLY A 1 88 ? 3.794 1.222 15.087 1.00 93.75 88 GLY A CA 1
ATOM 685 C C . GLY A 1 88 ? 2.275 1.093 15.046 1.00 93.75 88 GLY A C 1
ATOM 686 O O . GLY A 1 88 ? 1.772 0.095 14.530 1.00 93.75 88 GLY A O 1
ATOM 687 N N . VAL A 1 89 ? 1.535 2.071 15.577 1.00 94.94 89 VAL A N 1
ATOM 688 C CA . VAL A 1 89 ? 0.078 2.124 15.429 1.00 94.94 89 VAL A CA 1
ATOM 689 C C . VAL A 1 89 ? -0.235 2.604 14.018 1.00 94.94 89 VAL A C 1
ATOM 691 O O . VAL A 1 89 ? 0.140 3.707 13.624 1.00 94.94 89 VAL A O 1
ATOM 694 N N . ILE A 1 90 ? -0.894 1.747 13.244 1.00 96.81 90 ILE A N 1
ATOM 695 C CA . ILE A 1 90 ? -1.249 2.003 11.846 1.00 96.81 90 ILE A CA 1
ATOM 696 C C . ILE A 1 90 ? -2.183 3.211 11.770 1.00 96.81 90 ILE A C 1
ATOM 698 O O . ILE A 1 90 ? -3.189 3.258 12.484 1.00 96.81 90 ILE A O 1
ATOM 702 N N . ARG A 1 91 ? -1.874 4.173 10.893 1.00 96.88 91 ARG A N 1
ATOM 703 C CA . ARG A 1 91 ? -2.750 5.330 10.683 1.00 96.88 91 ARG A CA 1
ATOM 704 C C . ARG A 1 91 ? -3.846 5.000 9.679 1.00 96.88 91 ARG A C 1
ATOM 706 O O . ARG A 1 91 ? -3.618 4.327 8.674 1.00 96.88 91 ARG A O 1
ATOM 713 N N . LYS A 1 92 ? -5.034 5.528 9.957 1.00 96.69 92 LYS A N 1
ATOM 714 C CA . LYS A 1 92 ? -6.202 5.478 9.081 1.00 96.69 92 LYS A CA 1
ATOM 715 C C . LYS A 1 92 ? -6.720 6.889 8.871 1.00 96.69 92 LYS A C 1
ATOM 717 O O . LYS A 1 92 ? -6.744 7.686 9.809 1.00 96.69 92 LYS A O 1
ATOM 722 N N . THR A 1 93 ? -7.157 7.187 7.656 1.00 97.56 93 THR A N 1
ATOM 723 C CA . THR A 1 93 ? -8.005 8.351 7.398 1.00 97.56 93 THR A CA 1
ATOM 724 C C . THR A 1 93 ? -9.452 7.887 7.442 1.00 97.56 93 THR A C 1
ATOM 726 O O . THR A 1 93 ? -9.893 7.170 6.546 1.00 97.56 93 THR A O 1
ATOM 729 N N . GLU A 1 94 ? -10.161 8.249 8.507 1.00 97.31 94 GLU A N 1
ATOM 730 C CA . GLU A 1 94 ? -11.568 7.890 8.700 1.00 97.31 94 GLU A CA 1
ATOM 731 C C . GLU A 1 94 ? -12.477 8.671 7.741 1.00 97.31 94 GLU A C 1
ATOM 733 O O . GLU A 1 94 ? -12.265 9.856 7.474 1.00 97.31 94 GLU A O 1
ATOM 738 N N . GLY A 1 95 ? -13.499 7.992 7.230 1.00 94.50 95 GLY A N 1
ATOM 739 C CA . GLY A 1 95 ? -14.567 8.546 6.407 1.00 94.50 95 GLY A CA 1
ATOM 740 C C . GLY A 1 95 ? -15.944 8.310 7.032 1.00 94.50 95 GLY A C 1
ATOM 741 O O . GLY A 1 95 ? -16.081 7.991 8.211 1.00 94.50 95 GLY A O 1
ATOM 742 N N . ILE A 1 96 ? -16.996 8.476 6.231 1.00 94.44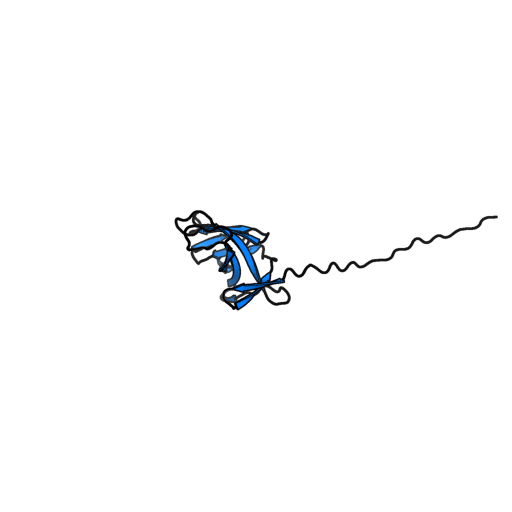 96 ILE A N 1
ATOM 743 C CA . ILE A 1 96 ? -18.375 8.205 6.665 1.00 94.44 96 ILE A CA 1
ATOM 744 C C . ILE A 1 96 ? -18.670 6.700 6.694 1.00 94.44 96 ILE A C 1
ATOM 746 O O . ILE A 1 96 ? -17.999 5.920 6.024 1.00 94.44 96 ILE A O 1
ATOM 750 N N . ASN A 1 97 ? -19.705 6.292 7.433 1.00 94.12 97 ASN A N 1
ATOM 751 C CA . ASN A 1 97 ? -20.221 4.914 7.462 1.00 94.12 97 ASN A CA 1
ATOM 752 C C . ASN A 1 97 ? -19.169 3.835 7.788 1.00 94.12 97 ASN A C 1
ATOM 754 O O . ASN A 1 97 ? -19.266 2.710 7.311 1.00 94.12 97 ASN A O 1
ATOM 758 N N . GLY A 1 98 ? -18.146 4.172 8.581 1.00 93.94 98 GLY A N 1
ATOM 759 C CA . GLY A 1 98 ? -17.070 3.237 8.922 1.00 93.94 98 GLY A CA 1
ATOM 760 C C . GLY A 1 98 ? -16.154 2.886 7.745 1.00 93.94 98 GLY A C 1
ATOM 761 O O . GLY A 1 98 ? -15.438 1.883 7.808 1.00 93.94 98 GLY A O 1
ATOM 762 N N . ARG A 1 99 ? -16.189 3.673 6.663 1.00 97.19 99 ARG A N 1
ATOM 763 C CA . ARG A 1 99 ? -15.197 3.629 5.588 1.00 97.19 99 ARG A CA 1
ATOM 764 C C . ARG A 1 99 ? -13.923 4.306 6.066 1.00 97.19 99 ARG A C 1
ATOM 766 O O . ARG A 1 99 ? -13.987 5.306 6.773 1.00 97.19 99 ARG A O 1
ATOM 773 N N . TYR A 1 100 ? -12.774 3.806 5.644 1.00 98.19 100 TYR A N 1
ATOM 774 C CA . TYR A 1 100 ? -11.486 4.402 5.989 1.00 98.19 100 TYR A CA 1
ATOM 775 C C . TYR A 1 100 ? -10.452 4.121 4.907 1.00 98.19 100 TYR A C 1
ATOM 777 O O . TYR A 1 100 ? -10.641 3.251 4.060 1.00 98.19 100 TYR A O 1
ATOM 785 N N . GLN A 1 101 ? -9.344 4.850 4.930 1.00 98.50 101 GLN A N 1
ATOM 786 C CA . GLN A 1 101 ? -8.237 4.649 4.007 1.00 98.50 101 GLN A CA 1
ATOM 787 C C . GLN A 1 101 ? -6.940 4.354 4.755 1.00 98.50 101 GLN A C 1
ATOM 789 O O . GLN A 1 101 ? -6.583 5.062 5.698 1.00 98.50 101 GLN A O 1
ATOM 794 N N . TYR A 1 102 ? -6.220 3.338 4.283 1.00 98.50 102 TYR A N 1
ATOM 795 C CA . TYR A 1 102 ? -4.810 3.137 4.591 1.00 98.50 102 TYR A CA 1
ATOM 796 C C . TYR A 1 102 ? -3.933 3.819 3.546 1.00 98.50 102 TYR A C 1
ATOM 798 O O . TYR A 1 102 ? -4.256 3.819 2.356 1.00 98.50 102 TYR A O 1
ATOM 806 N N . THR A 1 103 ? -2.786 4.329 3.985 1.00 98.44 103 THR A N 1
ATOM 807 C CA . THR A 1 103 ? -1.724 4.800 3.094 1.00 98.44 103 THR A CA 1
ATOM 808 C C . THR A 1 103 ? -0.597 3.782 3.098 1.00 98.44 103 THR A C 1
ATOM 810 O O . THR A 1 103 ? -0.023 3.482 4.146 1.00 98.44 103 THR A O 1
ATOM 813 N N . LEU A 1 104 ? -0.278 3.252 1.923 1.00 98.56 104 LEU A N 1
ATOM 814 C CA . LEU A 1 104 ? 0.901 2.433 1.700 1.00 98.56 104 LEU A CA 1
ATOM 815 C C . LEU A 1 104 ? 2.002 3.294 1.095 1.00 98.56 104 LEU A C 1
ATOM 817 O O . LEU A 1 104 ? 1.741 4.115 0.216 1.00 98.56 104 LEU A O 1
ATOM 821 N N . LEU A 1 105 ? 3.232 3.062 1.531 1.00 98.25 105 LEU A N 1
ATOM 822 C CA . LEU A 1 105 ? 4.418 3.531 0.833 1.00 98.25 105 LEU A CA 1
ATOM 823 C C . LEU A 1 105 ? 4.955 2.362 0.017 1.00 98.25 105 LEU A C 1
ATOM 825 O O . LEU A 1 105 ? 5.245 1.305 0.580 1.00 98.25 105 LEU A O 1
ATOM 829 N N . ILE A 1 106 ? 5.059 2.539 -1.297 1.00 97.75 106 ILE A N 1
ATOM 830 C CA . ILE A 1 106 ? 5.505 1.506 -2.232 1.00 97.75 106 ILE A CA 1
ATOM 831 C C . ILE A 1 106 ? 6.878 1.852 -2.801 1.00 97.75 106 ILE A C 1
ATOM 833 O O . ILE A 1 106 ? 7.216 3.022 -2.957 1.00 97.75 106 ILE A O 1
ATOM 837 N N . GLN A 1 107 ? 7.657 0.828 -3.129 1.00 97.31 107 GLN A N 1
ATOM 838 C CA . GLN A 1 107 ? 8.916 0.925 -3.856 1.00 97.31 107 GLN A CA 1
ATOM 839 C C . GLN A 1 107 ? 8.826 0.069 -5.114 1.00 97.31 107 GLN A C 1
ATOM 841 O O . GLN A 1 107 ? 8.577 -1.136 -5.019 1.00 97.31 107 GLN A O 1
ATOM 846 N N . TYR A 1 108 ? 9.076 0.666 -6.276 1.00 96.75 108 TYR A N 1
ATOM 847 C CA . TYR A 1 108 ? 9.134 -0.066 -7.540 1.00 96.75 108 TYR A CA 1
ATOM 848 C C . TYR A 1 108 ? 10.451 -0.843 -7.639 1.00 96.75 108 TYR A C 1
ATOM 850 O O . TYR A 1 108 ? 11.533 -0.275 -7.477 1.00 96.75 108 TYR A O 1
ATOM 858 N N . LEU A 1 109 ? 10.373 -2.152 -7.880 1.00 95.69 109 LEU A N 1
ATOM 859 C CA . LEU A 1 109 ? 11.541 -3.039 -7.967 1.00 95.69 109 LEU A CA 1
ATOM 860 C C . LEU A 1 109 ? 11.967 -3.345 -9.399 1.00 95.69 109 LEU A C 1
ATOM 862 O O . LEU A 1 109 ? 13.095 -3.779 -9.620 1.00 95.69 109 LEU A O 1
ATOM 866 N N . ASP A 1 110 ? 11.080 -3.126 -10.361 1.00 89.12 110 ASP A N 1
ATOM 867 C CA . ASP A 1 110 ? 11.411 -3.154 -11.775 1.00 89.12 110 ASP A CA 1
ATOM 868 C C . ASP A 1 110 ? 10.981 -1.841 -12.437 1.00 89.12 110 ASP A C 1
ATOM 870 O O . ASP A 1 110 ? 10.129 -1.113 -11.930 1.00 89.12 110 ASP A O 1
ATOM 874 N N . GLY A 1 111 ? 11.685 -1.485 -13.510 1.00 75.00 111 GLY A N 1
ATOM 875 C CA . GLY A 1 111 ? 11.523 -0.214 -14.193 1.00 75.00 111 GLY A CA 1
ATOM 876 C C . GLY A 1 111 ? 11.047 -0.467 -15.598 1.00 75.00 111 GLY A C 1
ATOM 877 O O . GLY A 1 111 ? 11.850 -0.787 -16.473 1.00 75.00 111 GLY A O 1
ATOM 878 N N . LYS A 1 112 ? 9.739 -0.342 -15.818 1.00 70.38 112 LYS A N 1
ATOM 879 C CA . LYS A 1 112 ? 9.145 -0.488 -17.147 1.00 70.38 112 LYS A CA 1
ATOM 880 C C . LYS A 1 112 ? 8.701 0.877 -17.658 1.00 70.38 112 LYS A C 1
ATOM 882 O O . LYS A 1 112 ? 7.983 1.606 -16.980 1.00 70.38 112 LYS A O 1
ATOM 887 N N . ASN A 1 113 ?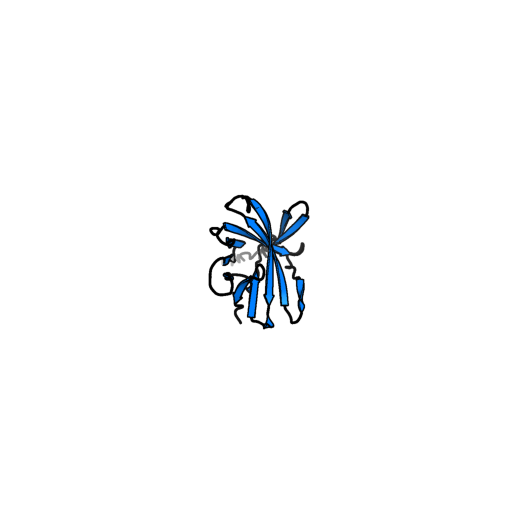 9.153 1.215 -18.865 1.00 66.75 113 ASN A N 1
ATOM 888 C CA . ASN A 1 113 ? 8.747 2.396 -19.637 1.00 66.75 113 ASN A CA 1
ATOM 889 C C . ASN A 1 113 ? 9.061 3.770 -19.005 1.00 66.75 113 ASN A C 1
ATOM 891 O O . ASN A 1 113 ? 8.412 4.752 -19.346 1.00 66.75 113 ASN A O 1
ATOM 895 N N . GLY A 1 114 ? 10.035 3.865 -18.091 1.00 75.94 114 GLY A N 1
ATOM 896 C CA . GLY A 1 114 ? 10.534 5.138 -17.536 1.00 75.94 114 GLY A CA 1
ATOM 897 C C . GLY A 1 114 ? 9.600 5.859 -16.551 1.00 75.94 114 GLY A C 1
ATOM 898 O O . GLY A 1 114 ? 10.086 6.585 -15.689 1.00 75.94 114 GLY A O 1
ATOM 899 N N . ASN A 1 115 ? 8.290 5.604 -16.610 1.00 87.19 115 ASN A N 1
ATOM 900 C CA . ASN A 1 115 ? 7.287 6.195 -15.713 1.00 87.19 115 ASN A CA 1
ATOM 901 C C . ASN A 1 115 ? 7.384 5.685 -14.268 1.00 87.19 115 ASN A C 1
ATOM 903 O O . ASN A 1 115 ? 6.932 6.360 -13.349 1.00 87.19 115 ASN A O 1
ATOM 907 N N . TYR A 1 116 ? 7.990 4.513 -14.073 1.00 91.69 116 TYR A N 1
ATOM 908 C CA . TYR A 1 116 ? 8.153 3.868 -12.770 1.00 91.69 116 TYR A CA 1
ATOM 909 C C . TYR A 1 116 ? 9.626 3.500 -12.567 1.00 91.69 116 TYR A C 1
ATOM 911 O O . TYR A 1 116 ? 10.011 2.358 -12.809 1.00 91.69 116 TYR A O 1
ATOM 919 N N . PRO A 1 117 ? 10.504 4.457 -12.223 1.00 92.56 117 PRO A N 1
ATOM 920 C CA . PRO A 1 117 ? 11.929 4.175 -12.079 1.00 92.56 117 PRO A CA 1
ATOM 921 C C . PRO A 1 117 ? 12.207 3.144 -10.978 1.00 92.56 117 PRO A C 1
ATOM 923 O O . PRO A 1 117 ? 11.626 3.213 -9.893 1.00 92.56 117 PRO A O 1
ATOM 926 N N . VAL A 1 118 ? 13.144 2.224 -11.223 1.00 94.62 118 VAL A N 1
ATOM 927 C CA . VAL A 1 118 ? 13.591 1.249 -10.212 1.00 94.62 118 VAL A CA 1
ATOM 928 C C . VAL A 1 118 ? 14.070 1.981 -8.958 1.00 94.62 118 VAL A C 1
ATOM 930 O O . VAL A 1 118 ? 14.766 2.992 -9.051 1.00 94.62 118 VAL A O 1
ATOM 933 N N . ASN A 1 119 ? 13.724 1.451 -7.787 1.00 93.69 119 ASN A N 1
ATOM 934 C CA . ASN A 1 119 ? 14.022 1.999 -6.462 1.00 93.69 119 ASN A CA 1
ATOM 935 C C . ASN A 1 119 ? 13.379 3.357 -6.154 1.00 93.69 119 ASN A C 1
ATOM 937 O O . ASN A 1 119 ? 13.643 3.904 -5.082 1.00 93.69 119 ASN A O 1
ATOM 941 N N . SER A 1 120 ? 12.532 3.889 -7.038 1.00 93.69 120 SER A N 1
ATOM 942 C CA . SER A 1 120 ? 11.711 5.047 -6.698 1.00 93.69 120 SER A CA 1
ATOM 943 C C . SER A 1 120 ? 10.540 4.640 -5.809 1.00 93.69 120 SER A C 1
ATOM 945 O O . SER A 1 120 ? 10.098 3.486 -5.810 1.00 93.69 120 SER A O 1
ATOM 947 N N . TYR A 1 121 ? 10.075 5.608 -5.025 1.00 95.31 121 TYR A N 1
ATOM 948 C CA . TYR A 1 121 ? 9.002 5.435 -4.062 1.00 95.31 121 TYR A CA 1
ATOM 949 C C . TYR A 1 121 ? 7.771 6.239 -4.468 1.00 95.31 121 TYR A C 1
ATOM 951 O O . TYR A 1 121 ? 7.889 7.307 -5.077 1.00 95.31 121 TYR A O 1
ATOM 959 N N . ASP A 1 122 ? 6.604 5.744 -4.073 1.00 95.69 122 ASP A N 1
ATOM 960 C CA . ASP A 1 122 ? 5.320 6.413 -4.264 1.00 95.69 122 ASP A CA 1
ATOM 961 C C . ASP A 1 122 ? 4.347 6.060 -3.131 1.00 95.69 122 ASP A C 1
ATOM 963 O O . ASP A 1 122 ? 4.630 5.191 -2.298 1.00 95.69 122 ASP A O 1
ATOM 967 N N . LEU A 1 123 ? 3.198 6.730 -3.097 1.00 97.50 123 LEU A N 1
ATOM 968 C CA . LEU A 1 123 ? 2.110 6.429 -2.176 1.00 97.50 123 LEU A CA 1
ATOM 969 C C . LEU A 1 123 ? 0.969 5.716 -2.898 1.00 97.50 123 LEU A C 1
ATOM 971 O O . LEU A 1 123 ? 0.578 6.068 -4.009 1.00 97.50 123 LEU A O 1
ATOM 975 N N . MET A 1 124 ? 0.382 4.735 -2.224 1.00 98.31 124 MET A N 1
ATOM 976 C CA . MET A 1 124 ? -0.785 4.005 -2.701 1.00 98.31 124 MET A CA 1
ATOM 977 C C . MET A 1 124 ? -1.858 4.003 -1.614 1.00 98.31 124 MET A C 1
ATOM 979 O O . MET A 1 124 ? -1.644 3.501 -0.513 1.00 98.31 124 MET A O 1
ATOM 983 N N . GLY A 1 125 ? -3.021 4.571 -1.924 1.00 98.38 125 GLY A N 1
ATOM 984 C CA . GLY A 1 125 ? -4.183 4.532 -1.041 1.00 98.38 125 GLY A CA 1
ATOM 985 C C . GLY A 1 125 ? -4.956 3.224 -1.198 1.00 98.38 125 GLY A C 1
ATOM 986 O O . GLY A 1 125 ? -5.252 2.817 -2.323 1.00 98.38 125 GLY A O 1
ATOM 987 N N . VAL A 1 126 ? -5.312 2.600 -0.075 1.00 98.69 126 VAL A N 1
ATOM 988 C CA . VAL A 1 126 ? -6.270 1.488 -0.028 1.00 98.69 126 VAL A CA 1
ATOM 989 C C . VAL A 1 126 ? -7.498 1.948 0.744 1.00 98.69 126 VAL A C 1
ATOM 991 O O . VAL A 1 126 ? -7.458 2.073 1.969 1.00 98.69 126 VAL A O 1
ATOM 994 N N . THR A 1 127 ? -8.588 2.219 0.034 1.00 98.56 127 THR A N 1
ATOM 995 C CA . THR A 1 127 ? -9.864 2.612 0.635 1.00 98.56 127 THR A CA 1
ATOM 996 C C . THR A 1 127 ? -10.662 1.366 0.987 1.00 98.56 127 THR A C 1
ATOM 998 O O . THR A 1 127 ? -10.991 0.567 0.115 1.00 98.56 127 THR A O 1
ATOM 1001 N N . VAL A 1 128 ? -11.001 1.200 2.258 1.00 98.25 128 VAL A N 1
ATOM 1002 C CA . VAL A 1 128 ? -11.864 0.132 2.755 1.00 98.25 128 VAL A CA 1
ATOM 1003 C C . VAL A 1 128 ? -13.289 0.666 2.859 1.00 98.25 128 VAL A C 1
ATOM 1005 O O . VAL A 1 128 ? -13.584 1.565 3.645 1.00 98.25 128 VAL A O 1
ATOM 1008 N N . ILE A 1 129 ? -14.169 0.101 2.041 1.00 97.06 129 ILE A N 1
ATOM 1009 C CA . ILE A 1 129 ? -15.588 0.422 1.924 1.00 97.06 129 ILE A CA 1
ATOM 1010 C C . ILE A 1 129 ? -16.372 -0.685 2.634 1.00 97.06 129 ILE A C 1
ATOM 1012 O O . ILE A 1 129 ? -16.830 -1.650 2.018 1.00 97.06 129 ILE A O 1
ATOM 1016 N N . THR A 1 130 ? -16.430 -0.596 3.962 1.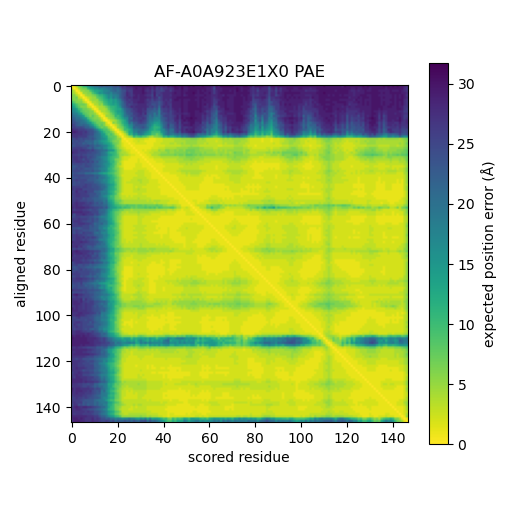00 95.25 130 THR A N 1
ATOM 1017 C CA . THR A 1 130 ? -16.938 -1.664 4.840 1.00 95.25 130 THR A CA 1
ATOM 1018 C C . THR A 1 130 ? -18.412 -1.990 4.598 1.00 95.25 130 THR A C 1
ATOM 1020 O O . THR A 1 130 ? -18.782 -3.162 4.593 1.00 95.25 130 THR A O 1
ATOM 1023 N N . ASP A 1 131 ? -19.233 -0.978 4.330 1.00 94.94 131 ASP A N 1
ATOM 1024 C CA . ASP A 1 131 ? -20.664 -1.090 4.038 1.00 94.94 131 ASP A CA 1
ATOM 1025 C C . ASP A 1 131 ? -20.964 -1.763 2.689 1.00 94.94 131 ASP A C 1
ATOM 1027 O O . ASP A 1 131 ? -21.977 -2.448 2.556 1.00 94.94 131 ASP A O 1
ATOM 1031 N N . GLU A 1 132 ? -20.067 -1.644 1.708 1.00 95.31 132 GLU A N 1
ATOM 1032 C CA . GLU A 1 132 ? -20.206 -2.314 0.405 1.00 95.31 132 GLU A CA 1
ATOM 1033 C C . GLU A 1 132 ? -19.406 -3.624 0.303 1.00 95.31 132 GLU A C 1
ATOM 1035 O O . GLU A 1 132 ? -19.576 -4.378 -0.657 1.00 95.31 132 GLU A O 1
ATOM 1040 N N . GLY A 1 133 ? -18.548 -3.920 1.283 1.00 96.56 133 GLY A N 1
ATOM 1041 C CA . GLY A 1 133 ? -17.747 -5.144 1.320 1.00 96.56 133 GLY A CA 1
ATOM 1042 C C . GLY A 1 133 ? -16.552 -5.146 0.363 1.00 96.56 133 GLY A C 1
ATOM 1043 O O . GLY A 1 133 ? -16.162 -6.214 -0.109 1.00 96.56 133 GLY A O 1
ATOM 1044 N N . TRP A 1 134 ? -15.960 -3.982 0.076 1.00 97.81 134 TRP A N 1
ATOM 1045 C CA . TRP A 1 134 ? -14.824 -3.857 -0.848 1.00 97.81 134 TRP A CA 1
ATOM 1046 C C . TRP A 1 134 ? -13.636 -3.122 -0.228 1.00 97.81 134 TRP A C 1
ATOM 1048 O O . TRP A 1 134 ? -13.802 -2.169 0.524 1.00 97.81 134 TRP A O 1
ATOM 1058 N N . ALA A 1 135 ? -12.427 -3.520 -0.609 1.00 98.38 135 ALA A N 1
ATOM 1059 C CA . ALA A 1 135 ? -11.245 -2.670 -0.570 1.00 98.38 135 ALA A CA 1
ATOM 1060 C C . ALA A 1 135 ? -10.916 -2.221 -2.000 1.00 98.38 135 ALA A C 1
ATOM 1062 O O . ALA A 1 135 ? -11.010 -3.017 -2.940 1.00 98.38 135 ALA A O 1
ATOM 1063 N N . VAL A 1 136 ? -10.535 -0.956 -2.168 1.00 98.50 136 VAL A N 1
ATOM 1064 C CA . VAL A 1 136 ? -10.343 -0.320 -3.474 1.00 98.50 136 VAL A CA 1
ATOM 1065 C C . VAL A 1 136 ? -9.002 0.399 -3.533 1.00 98.50 136 VAL A C 1
ATOM 1067 O O . VAL A 1 136 ? -8.647 1.142 -2.620 1.00 98.50 136 VAL A O 1
ATOM 1070 N N . ILE A 1 137 ? -8.274 0.200 -4.631 1.00 98.69 137 ILE A N 1
ATOM 1071 C CA . ILE A 1 137 ? -7.011 0.880 -4.937 1.00 98.69 137 ILE A CA 1
ATOM 1072 C C . ILE A 1 137 ? -7.189 1.697 -6.220 1.00 98.69 137 ILE A C 1
ATOM 1074 O O . ILE A 1 137 ? -7.744 1.205 -7.207 1.00 98.69 137 ILE A O 1
ATOM 1078 N N . TYR A 1 138 ? -6.732 2.954 -6.195 1.00 97.00 138 TYR A N 1
ATOM 1079 C CA . TYR A 1 138 ? -6.853 3.928 -7.296 1.00 97.00 138 TYR A CA 1
ATOM 1080 C C . TYR A 1 138 ? -8.290 4.141 -7.815 1.00 97.00 138 TYR A C 1
ATOM 1082 O O . TYR A 1 138 ? -8.489 4.541 -8.955 1.00 97.00 138 TYR A O 1
ATOM 1090 N N . GLY A 1 139 ? -9.304 3.848 -6.995 1.00 96.94 139 GLY A N 1
ATOM 1091 C CA . GLY A 1 139 ? -10.719 4.002 -7.355 1.00 96.94 139 GLY A CA 1
ATOM 1092 C C . GLY A 1 139 ? -11.257 2.990 -8.375 1.00 96.94 139 GLY A C 1
ATOM 1093 O O . GLY A 1 139 ? -12.450 3.008 -8.649 1.00 96.94 139 GLY A O 1
ATOM 1094 N N . GLU A 1 140 ? -10.417 2.104 -8.913 1.00 97.62 140 GLU A N 1
ATOM 1095 C CA . GLU A 1 140 ? -10.777 1.247 -10.053 1.00 97.62 140 GLU A CA 1
ATOM 1096 C C . GLU A 1 140 ? -10.428 -0.239 -9.855 1.00 97.62 140 GLU A C 1
ATOM 1098 O O . GLU A 1 140 ? -10.940 -1.091 -10.583 1.00 97.62 140 GLU A O 1
ATOM 1103 N N . ARG A 1 141 ? -9.575 -0.580 -8.875 1.00 98.44 141 ARG A N 1
ATOM 1104 C CA . ARG A 1 141 ? -9.158 -1.965 -8.595 1.00 98.44 141 ARG A CA 1
ATOM 1105 C C . ARG A 1 141 ? -9.780 -2.452 -7.299 1.00 98.44 141 ARG A C 1
ATOM 1107 O O . ARG A 1 141 ? -9.550 -1.852 -6.253 1.00 98.44 141 ARG A O 1
ATOM 1114 N N . TYR A 1 142 ? -10.529 -3.546 -7.363 1.00 98.56 142 TYR A N 1
ATOM 1115 C CA . TYR A 1 142 ? -11.406 -4.008 -6.290 1.00 98.56 142 TYR A CA 1
ATOM 1116 C C . TYR A 1 142 ? -10.978 -5.366 -5.747 1.00 98.56 142 TYR A C 1
ATOM 1118 O O . TYR A 1 142 ? -10.727 -6.294 -6.516 1.00 98.56 142 TYR A O 1
ATOM 1126 N N . LYS A 1 143 ? -10.998 -5.496 -4.421 1.00 98.25 143 LYS A N 1
ATOM 1127 C CA . LYS A 1 143 ? -10.879 -6.761 -3.692 1.00 98.25 143 LYS A CA 1
ATOM 1128 C C . LYS A 1 143 ? -12.057 -6.902 -2.736 1.00 98.25 143 LYS A C 1
ATOM 1130 O O . LYS A 1 143 ? -12.342 -5.975 -1.981 1.00 98.25 143 LYS A O 1
ATOM 1135 N N . ALA A 1 144 ? -12.731 -8.047 -2.743 1.00 97.44 144 ALA A N 1
ATOM 1136 C CA . ALA A 1 144 ? -13.787 -8.310 -1.771 1.00 97.44 144 ALA A CA 1
ATOM 1137 C C . ALA A 1 144 ? -13.208 -8.372 -0.345 1.00 97.44 144 ALA A C 1
ATOM 1139 O O . ALA A 1 144 ? -12.116 -8.906 -0.115 1.00 97.44 144 ALA A O 1
ATOM 1140 N N . LEU A 1 145 ? -13.939 -7.822 0.620 1.00 95.94 145 LEU A N 1
ATOM 1141 C CA . LEU A 1 145 ? -13.665 -8.033 2.036 1.00 95.94 145 LEU A CA 1
ATOM 1142 C C . LEU A 1 145 ? -14.274 -9.376 2.439 1.00 95.94 145 LEU A C 1
ATOM 1144 O O . LEU A 1 145 ? -15.456 -9.623 2.203 1.00 95.94 145 LEU A O 1
ATOM 1148 N N . ASN A 1 146 ? -13.469 -10.243 3.049 1.00 79.06 146 ASN A N 1
ATOM 1149 C CA . ASN A 1 146 ? -13.996 -11.456 3.663 1.00 79.06 146 ASN A CA 1
ATOM 1150 C C . ASN A 1 146 ? -14.830 -11.027 4.878 1.00 79.06 146 ASN A C 1
ATOM 1152 O O . ASN A 1 146 ? -14.309 -10.322 5.744 1.00 79.06 146 ASN A O 1
ATOM 1156 N N . LYS A 1 147 ? -16.115 -11.395 4.885 1.00 56.84 147 LYS A N 1
ATOM 1157 C CA . LYS A 1 147 ? -17.004 -11.218 6.038 1.00 56.84 147 LYS A CA 1
ATOM 1158 C C . LYS A 1 147 ? -16.673 -12.218 7.136 1.00 56.84 147 LYS A C 1
ATOM 1160 O O . LYS A 1 147 ? -16.306 -13.361 6.781 1.00 56.84 147 LYS A O 1
#

Radius of gyration: 22.58 Å; Cα contacts (8 Å, |Δi|>4): 306; chains: 1; bounding box: 47×60×78 Å

Secondary structure (DSSP, 8-state):
-----------------------EEEEEETTEEEEEES---GGG-EEEEETTTEEEEEEE-TTSEEEE--TTS--EEEEEEEEB-TT-PBP-EE-GGG-EEEEEEEEESS--TTTS-TT-EEEEEEEEETTTTEEEETTTEEEEPP-

Mean predicted aligned error: 8.42 Å

Organism: NCBI:txid2679964